Protein AF-A0A381NLK8-F1 (afdb_monomer)

pLDDT: mean 76.05, std 13.34, range [49.16, 90.38]

Radius of gyration: 13.68 Å; Cα contacts (8 Å, |Δi|>4): 8; chains: 1; bounding box: 30×16×31 Å

Secondary structure (DSSP, 8-state):
--TT---HHHHHHHHHHHHT-HHHHHHHHTT--S-SS----

Mean predicted aligned error: 9.49 Å

Solvent-accessible surface area (backbone atoms only — not comparable to full-atom values): 2709 Å² total; 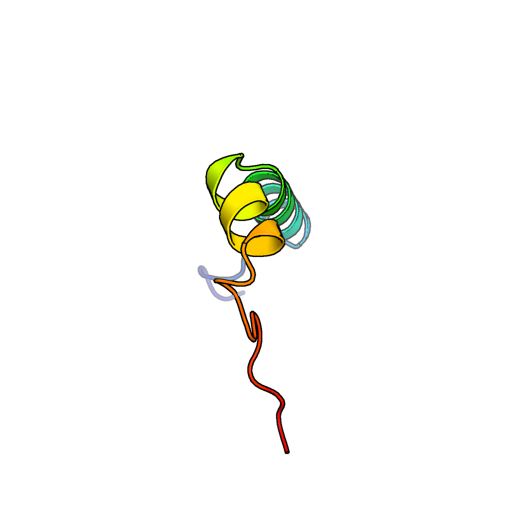per-residue (Å²): 132,66,98,80,70,73,50,68,68,58,52,50,53,53,49,54,52,51,66,66,32,69,66,52,45,46,35,53,74,70,52,72,57,78,66,94,61,84,82,83,127

Nearest PDB structures (foldseek):
  6en2-assembly1_B  TM=5.093E-01  e=9.146E+00  Enterococcus faecalis

Organism: NCBI:txid408172

Sequence (41 aa):
MDDNEITYSHLKARLNKFCNDPVVLKMLIEGTILEPFPVKH

Structure (mmCIF, N/CA/C/O backbone):
data_AF-A0A381NLK8-F1
#
_entry.id   AF-A0A381NLK8-F1
#
loop_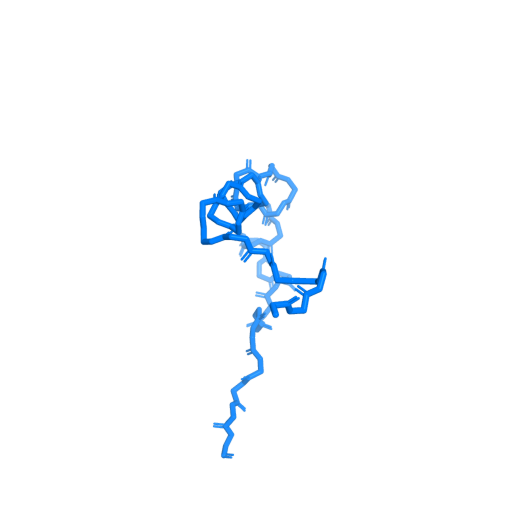
_atom_site.group_PDB
_atom_site.id
_atom_site.type_symbol
_atom_site.label_atom_id
_atom_site.label_alt_id
_atom_site.label_comp_id
_atom_site.label_asym_id
_atom_site.label_entity_id
_atom_site.label_seq_id
_atom_site.pdbx_PDB_ins_code
_atom_site.Cartn_x
_atom_site.Cartn_y
_atom_site.Cartn_z
_atom_site.occupancy
_atom_site.B_iso_or_equiv
_atom_site.auth_seq_id
_atom_site.auth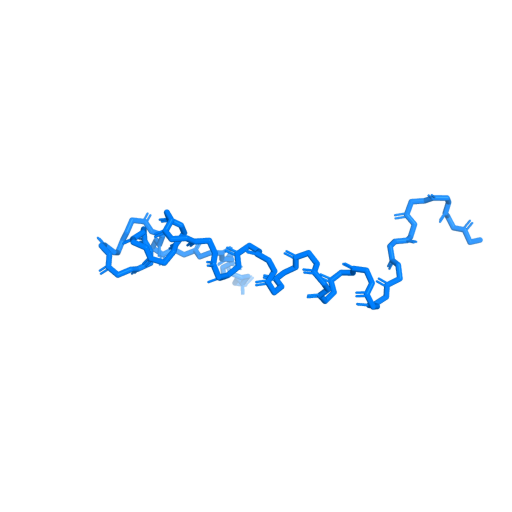_comp_id
_atom_site.auth_asym_id
_atom_site.auth_atom_id
_atom_site.pdbx_PDB_model_num
ATOM 1 N N . MET A 1 1 ? 20.990 -9.109 -16.861 1.00 51.09 1 MET A N 1
ATOM 2 C CA . MET A 1 1 ? 19.774 -8.447 -16.360 1.00 51.09 1 MET A CA 1
ATOM 3 C C . MET A 1 1 ? 18.899 -9.593 -15.915 1.00 51.09 1 MET A C 1
ATOM 5 O O . MET A 1 1 ? 18.561 -10.403 -16.766 1.00 51.09 1 MET A O 1
ATOM 9 N N . ASP A 1 2 ? 18.729 -9.775 -14.608 1.00 56.22 2 ASP A N 1
ATOM 10 C CA . ASP A 1 2 ? 17.912 -10.868 -14.075 1.00 56.22 2 ASP A CA 1
ATOM 11 C C . ASP A 1 2 ? 16.482 -10.702 -14.597 1.00 56.22 2 ASP A C 1
ATOM 13 O O . ASP A 1 2 ? 15.905 -9.624 -14.469 1.00 56.22 2 ASP A O 1
ATOM 17 N N . ASP A 1 3 ? 15.884 -11.759 -15.147 1.00 59.00 3 ASP A N 1
ATOM 18 C CA . ASP A 1 3 ? 14.509 -11.743 -15.684 1.00 59.00 3 ASP A CA 1
ATOM 19 C C . ASP A 1 3 ? 13.436 -11.408 -14.618 1.00 59.00 3 ASP A C 1
ATOM 21 O O . ASP A 1 3 ? 12.252 -11.270 -14.923 1.00 59.00 3 ASP A O 1
ATOM 25 N N . ASN A 1 4 ? 13.853 -11.235 -13.360 1.00 62.03 4 ASN A N 1
ATOM 26 C CA . ASN A 1 4 ? 13.033 -10.849 -12.215 1.00 62.03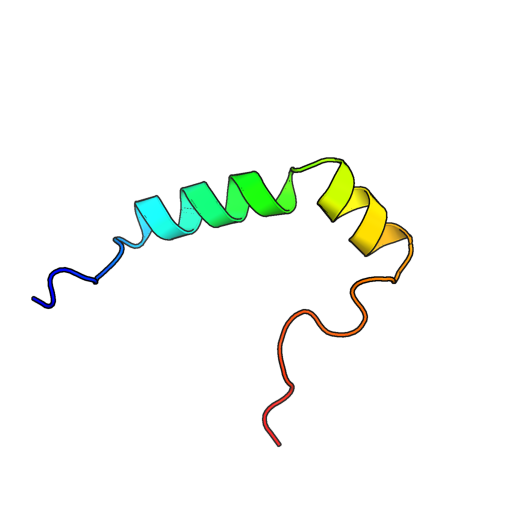 4 ASN A CA 1
ATOM 27 C C . ASN A 1 4 ? 13.152 -9.362 -11.823 1.00 62.03 4 ASN A C 1
ATOM 29 O O . ASN A 1 4 ? 12.535 -8.944 -10.838 1.00 62.03 4 ASN A O 1
ATOM 33 N N . GLU A 1 5 ? 13.926 -8.544 -12.544 1.00 73.38 5 GLU A N 1
ATOM 34 C CA . GLU A 1 5 ? 14.046 -7.115 -12.239 1.00 73.38 5 GLU A CA 1
ATOM 35 C C . GLU A 1 5 ? 12.798 -6.338 -12.682 1.00 73.38 5 GLU A C 1
ATOM 37 O O . GLU A 1 5 ? 12.551 -6.070 -13.859 1.00 73.38 5 GLU A O 1
ATOM 42 N N . ILE A 1 6 ? 11.989 -5.936 -11.702 1.00 80.06 6 ILE A N 1
ATOM 43 C CA . ILE A 1 6 ? 10.875 -5.020 -11.921 1.00 80.06 6 ILE A CA 1
ATOM 44 C C . ILE A 1 6 ? 11.409 -3.609 -12.187 1.00 80.06 6 ILE A C 1
ATOM 46 O O . ILE A 1 6 ? 12.171 -3.051 -11.397 1.00 80.06 6 ILE A O 1
ATOM 50 N N . THR A 1 7 ? 10.978 -2.986 -13.284 1.00 86.81 7 THR A N 1
ATOM 51 C CA . THR A 1 7 ? 11.350 -1.593 -13.552 1.00 86.81 7 THR A CA 1
ATOM 52 C C . THR A 1 7 ? 10.772 -0.666 -12.482 1.00 86.81 7 THR A C 1
ATOM 54 O O . THR A 1 7 ? 9.678 -0.890 -11.954 1.00 86.81 7 THR A O 1
ATOM 57 N N . TYR A 1 8 ? 11.478 0.430 -12.188 1.00 86.69 8 TYR A N 1
ATOM 58 C CA . TYR A 1 8 ? 11.029 1.423 -11.204 1.00 86.69 8 TYR A CA 1
ATOM 59 C C . TYR A 1 8 ? 9.597 1.919 -11.471 1.00 86.69 8 TYR A C 1
ATOM 61 O O . TYR A 1 8 ? 8.804 2.078 -10.544 1.00 86.69 8 TYR A O 1
ATOM 69 N N . SER A 1 9 ? 9.231 2.120 -12.741 1.00 85.12 9 SER A N 1
ATOM 70 C CA . SER A 1 9 ? 7.882 2.546 -13.129 1.00 85.12 9 SER A CA 1
ATOM 71 C C . SER A 1 9 ? 6.816 1.504 -12.782 1.00 85.12 9 SER A C 1
ATOM 73 O O . SER A 1 9 ? 5.758 1.865 -12.261 1.00 85.12 9 SER A O 1
ATOM 75 N N . HIS A 1 10 ? 7.103 0.218 -12.998 1.00 87.25 10 HIS A N 1
ATOM 76 C CA . HIS A 1 10 ? 6.208 -0.873 -12.623 1.00 87.25 10 HIS A CA 1
ATOM 77 C C . HIS A 1 10 ? 6.066 -0.999 -11.102 1.00 87.25 10 HIS A C 1
ATOM 79 O O . HIS A 1 10 ? 4.953 -1.165 -10.597 1.00 87.25 10 HIS A O 1
ATOM 85 N N . LEU A 1 11 ? 7.173 -0.872 -10.363 1.00 88.19 11 LEU A N 1
ATOM 86 C CA . LEU A 1 11 ? 7.159 -0.870 -8.901 1.00 88.19 11 LEU A CA 1
ATOM 87 C C . LEU A 1 11 ? 6.306 0.287 -8.365 1.00 88.19 11 LEU A C 1
ATOM 89 O O . LEU A 1 11 ? 5.414 0.071 -7.543 1.00 88.19 11 LEU A O 1
ATOM 93 N N . LYS A 1 12 ? 6.515 1.500 -8.894 1.00 89.31 12 LYS A N 1
ATOM 94 C CA . LYS A 1 12 ? 5.750 2.699 -8.529 1.00 89.31 12 LYS A CA 1
ATOM 95 C C . LYS A 1 12 ? 4.253 2.523 -8.788 1.00 89.31 12 LYS A C 1
ATOM 97 O O . LYS A 1 12 ? 3.446 2.874 -7.932 1.00 89.31 12 LYS A O 1
ATOM 102 N N . ALA A 1 13 ? 3.874 1.959 -9.936 1.00 89.56 13 ALA A N 1
ATOM 103 C CA . ALA A 1 13 ? 2.472 1.715 -10.268 1.00 89.56 13 ALA A CA 1
ATOM 104 C C . ALA A 1 13 ? 1.808 0.728 -9.293 1.00 89.56 13 ALA A C 1
ATOM 106 O O . ALA A 1 13 ? 0.698 0.976 -8.819 1.00 89.56 13 ALA A O 1
ATOM 107 N N . ARG A 1 14 ? 2.499 -0.368 -8.951 1.00 88.81 14 ARG A N 1
ATOM 108 C CA . ARG A 1 14 ? 1.990 -1.373 -8.006 1.00 88.81 14 ARG A CA 1
ATOM 109 C C . ARG A 1 14 ? 1.838 -0.810 -6.594 1.00 88.81 14 ARG A C 1
ATOM 111 O O . ARG A 1 14 ? 0.797 -1.031 -5.983 1.00 88.81 14 ARG A O 1
ATOM 118 N N . LEU A 1 15 ? 2.828 -0.058 -6.111 1.00 87.88 15 LEU A N 1
ATOM 119 C CA . LEU A 1 15 ? 2.769 0.588 -4.796 1.00 87.88 15 LEU A CA 1
ATOM 120 C C . LEU A 1 15 ? 1.650 1.629 -4.732 1.00 87.88 15 LEU A C 1
ATOM 122 O O . LEU A 1 15 ? 0.864 1.612 -3.791 1.00 87.88 15 LEU A O 1
ATOM 126 N N . ASN A 1 16 ? 1.507 2.470 -5.762 1.00 88.44 16 ASN A N 1
ATOM 127 C CA . ASN A 1 16 ? 0.401 3.424 -5.827 1.00 88.44 16 ASN A CA 1
ATOM 128 C C . ASN A 1 16 ? -0.959 2.723 -5.784 1.00 88.44 16 ASN A C 1
ATOM 130 O O . ASN A 1 16 ? -1.853 3.183 -5.082 1.00 88.44 16 ASN A O 1
ATOM 134 N N . LYS A 1 17 ? -1.133 1.611 -6.508 1.00 88.69 17 LYS A N 1
ATOM 135 C CA . LYS A 1 17 ? -2.389 0.853 -6.467 1.00 88.69 17 LYS A CA 1
ATOM 136 C C . LYS A 1 17 ? -2.651 0.273 -5.075 1.00 88.69 17 LYS A C 1
ATOM 138 O O . LYS A 1 17 ? -3.766 0.384 -4.587 1.00 88.69 17 LYS A O 1
ATOM 143 N N . PHE A 1 18 ? -1.632 -0.312 -4.449 1.00 86.50 18 PHE A N 1
ATOM 144 C CA . PHE A 1 18 ? -1.737 -0.903 -3.116 1.00 86.50 18 PHE A CA 1
ATOM 145 C C . PHE A 1 18 ? -2.106 0.137 -2.049 1.00 86.50 18 PHE A C 1
ATOM 147 O O . PHE A 1 18 ? -3.051 -0.070 -1.300 1.00 86.50 18 PHE A O 1
ATOM 154 N N . CYS A 1 19 ? -1.426 1.286 -2.022 1.00 83.00 19 CYS A N 1
ATOM 155 C CA . CYS A 1 19 ? -1.683 2.331 -1.028 1.00 83.00 19 CYS A CA 1
ATOM 156 C C . CYS A 1 19 ? -3.043 3.030 -1.195 1.00 83.00 19 CYS A C 1
ATOM 158 O O . CYS A 1 19 ? -3.521 3.634 -0.242 1.00 83.00 19 CYS A O 1
ATOM 160 N N . ASN A 1 20 ? -3.653 2.975 -2.384 1.00 84.69 20 ASN A N 1
ATOM 161 C CA . ASN A 1 20 ? -4.985 3.537 -2.639 1.00 84.69 20 ASN A CA 1
ATOM 162 C C . ASN A 1 20 ? -6.110 2.497 -2.529 1.00 84.69 20 ASN A C 1
ATOM 164 O O . ASN A 1 20 ? -7.271 2.828 -2.772 1.00 84.69 20 ASN A O 1
ATOM 168 N N . ASP A 1 21 ? -5.793 1.245 -2.195 1.00 90.38 21 ASP A N 1
ATOM 169 C CA . ASP A 1 21 ? -6.814 0.237 -1.957 1.00 90.38 21 ASP A CA 1
ATOM 170 C C . ASP A 1 21 ? -7.609 0.605 -0.684 1.00 90.38 21 ASP A C 1
ATOM 172 O O . ASP A 1 21 ? -7.004 0.832 0.370 1.00 90.38 21 ASP A O 1
ATOM 176 N N . PRO A 1 22 ? -8.953 0.680 -0.740 1.00 87.94 22 PRO A N 1
ATOM 177 C CA . PRO A 1 22 ? -9.775 1.068 0.405 1.00 87.94 22 PRO A CA 1
ATOM 178 C C . PRO A 1 22 ? -9.580 0.176 1.634 1.00 87.94 22 PRO A C 1
ATOM 180 O O . PRO A 1 22 ? -9.701 0.653 2.762 1.00 87.94 22 PRO A O 1
ATOM 183 N N . VAL A 1 23 ? -9.269 -1.109 1.432 1.00 86.62 23 VAL A N 1
ATOM 184 C CA . VAL A 1 23 ? -8.997 -2.057 2.516 1.00 86.62 23 VAL A CA 1
ATOM 185 C C . VAL A 1 23 ? -7.655 -1.736 3.160 1.00 86.62 23 VAL A C 1
ATOM 187 O O . VAL A 1 23 ? -7.574 -1.669 4.381 1.00 86.62 23 VAL A O 1
ATOM 190 N N . VAL A 1 24 ? -6.621 -1.467 2.359 1.00 84.12 24 VAL A N 1
ATOM 191 C CA . VAL A 1 24 ? -5.295 -1.081 2.867 1.00 84.12 24 VAL A CA 1
ATOM 192 C C . VAL A 1 24 ? -5.374 0.238 3.633 1.00 84.12 24 VAL A C 1
ATOM 194 O O . VAL A 1 24 ? -4.857 0.330 4.744 1.00 84.12 24 VAL A O 1
ATOM 197 N N . LEU A 1 25 ? -6.080 1.235 3.096 1.00 84.44 25 LEU A N 1
ATOM 198 C CA . LEU A 1 25 ? -6.322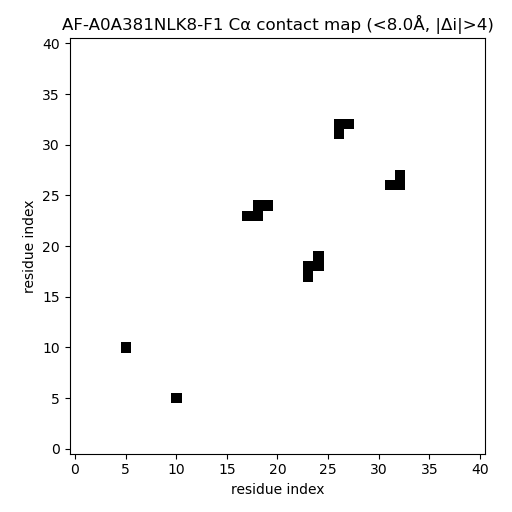 2.509 3.779 1.00 84.44 25 LEU A CA 1
ATOM 199 C C . LEU A 1 25 ? -7.057 2.311 5.107 1.00 84.44 25 LEU A C 1
ATOM 201 O O . LEU A 1 25 ? -6.660 2.884 6.120 1.00 84.44 25 LEU A O 1
ATOM 205 N N . LYS A 1 26 ? -8.088 1.461 5.124 1.00 85.69 26 LYS A N 1
ATOM 206 C CA . LYS A 1 26 ? -8.809 1.106 6.347 1.00 85.69 26 LYS A CA 1
ATOM 207 C C . LYS A 1 26 ? -7.885 0.440 7.372 1.00 85.69 26 LYS A C 1
ATOM 209 O O . LYS A 1 26 ? -7.864 0.870 8.517 1.00 85.69 26 LYS A O 1
ATOM 214 N N . MET A 1 27 ? -7.066 -0.528 6.960 1.00 83.50 27 MET A N 1
ATO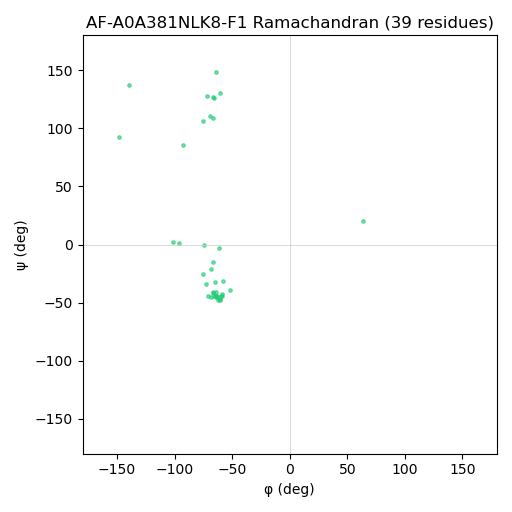M 215 C CA . MET A 1 27 ? -6.118 -1.222 7.843 1.00 83.50 27 MET A CA 1
ATOM 216 C C . MET A 1 27 ? -5.014 -0.301 8.390 1.00 83.50 27 MET A C 1
ATOM 218 O O . MET A 1 27 ? -4.556 -0.506 9.516 1.00 83.50 27 MET A O 1
ATOM 222 N N . LEU A 1 28 ? -4.595 0.713 7.620 1.00 78.25 28 LEU A N 1
ATOM 223 C CA . LEU A 1 28 ? -3.675 1.762 8.076 1.00 78.25 28 LEU A CA 1
ATOM 224 C C . LEU A 1 28 ? -4.331 2.664 9.132 1.00 78.25 28 LEU A C 1
ATOM 226 O O . LEU A 1 28 ? -3.718 2.941 10.159 1.00 78.25 28 LEU A O 1
ATOM 230 N N . ILE A 1 29 ? -5.576 3.096 8.903 1.00 80.75 29 ILE A N 1
ATOM 231 C CA . ILE A 1 29 ? -6.330 3.949 9.840 1.00 80.75 29 ILE A CA 1
ATOM 232 C C . ILE A 1 29 ? -6.658 3.196 11.136 1.00 80.75 29 ILE A C 1
ATOM 234 O O . ILE A 1 29 ? -6.547 3.757 12.222 1.00 80.75 29 ILE A O 1
ATOM 238 N N . GLU A 1 30 ? -7.031 1.921 11.029 1.00 85.94 30 GLU A N 1
ATOM 239 C CA . GLU A 1 30 ? -7.349 1.051 12.167 1.00 85.94 30 GLU A CA 1
ATOM 240 C C . GLU A 1 30 ? -6.097 0.594 12.936 1.00 85.94 30 GLU A C 1
ATOM 242 O 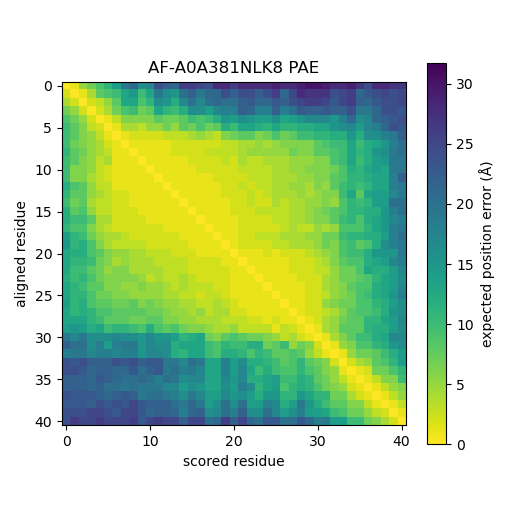O . GLU A 1 30 ? -6.214 -0.145 13.912 1.00 85.94 30 GLU A O 1
AT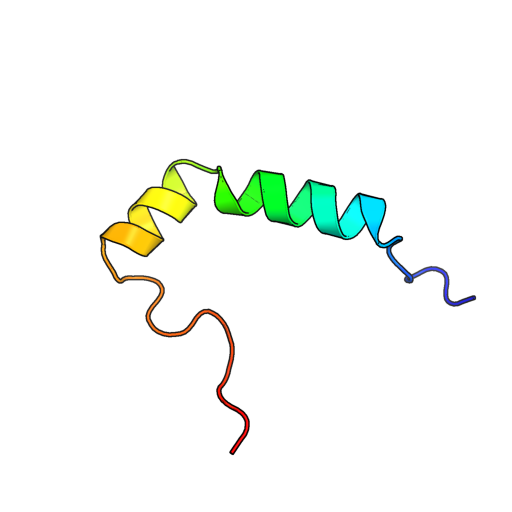OM 247 N N . GLY A 1 31 ? -4.893 1.003 12.511 1.00 72.88 31 GLY A N 1
ATOM 248 C CA . GLY A 1 31 ? -3.637 0.635 13.167 1.00 72.88 31 GLY A CA 1
ATOM 249 C C . GLY A 1 31 ? -3.345 -0.867 13.121 1.00 72.88 31 GLY A C 1
ATOM 250 O O . GLY A 1 31 ? -2.575 -1.368 13.931 1.00 72.88 31 GLY A O 1
ATOM 251 N N . THR A 1 32 ? -3.965 -1.605 12.192 1.00 71.94 32 THR A N 1
ATOM 252 C CA . THR A 1 32 ? -3.753 -3.055 12.032 1.00 71.94 32 THR A CA 1
ATOM 253 C C . THR A 1 32 ? -2.406 -3.346 11.365 1.00 71.94 32 THR A C 1
ATOM 255 O O . THR A 1 32 ? -1.806 -4.396 11.587 1.00 71.94 32 THR A O 1
ATOM 258 N N . ILE A 1 33 ? -1.893 -2.394 10.580 1.00 67.00 33 ILE A N 1
ATOM 259 C CA . ILE A 1 33 ? -0.519 -2.402 10.070 1.00 67.00 33 ILE A CA 1
ATOM 260 C C . ILE A 1 33 ? 0.339 -1.603 11.058 1.00 67.00 33 ILE A C 1
ATOM 262 O O . ILE A 1 33 ? 0.515 -0.398 10.903 1.00 67.00 33 ILE A O 1
ATOM 266 N N . LEU A 1 34 ? 0.824 -2.275 12.105 1.00 59.28 34 LEU A N 1
ATOM 267 C CA . LEU A 1 34 ? 1.626 -1.644 13.163 1.00 59.28 34 LEU A CA 1
ATOM 268 C C . LEU A 1 34 ? 3.049 -1.301 12.692 1.00 59.28 34 LEU A C 1
ATOM 270 O O . LEU A 1 34 ? 3.581 -0.268 13.080 1.00 59.28 34 LEU A O 1
ATOM 274 N N . GLU A 1 35 ? 3.639 -2.121 11.814 1.00 62.31 35 GLU A N 1
ATOM 275 C CA . GLU A 1 35 ? 4.987 -1.917 11.268 1.00 62.31 35 GLU A CA 1
ATOM 276 C C . GLU A 1 35 ? 5.065 -2.471 9.831 1.00 62.31 35 GLU A C 1
ATOM 278 O O . GLU A 1 35 ? 5.321 -3.660 9.635 1.00 62.31 35 GLU A O 1
ATOM 283 N N . PRO A 1 36 ? 4.818 -1.655 8.788 1.00 56.81 36 PRO A N 1
ATOM 284 C CA . PRO A 1 36 ? 4.824 -2.137 7.402 1.00 56.81 36 PRO A CA 1
ATOM 285 C C . PRO A 1 36 ? 6.213 -2.576 6.916 1.00 56.81 36 PRO A C 1
ATOM 287 O O . PRO A 1 36 ? 6.321 -3.251 5.893 1.00 56.81 36 PRO A O 1
ATOM 290 N N . PHE A 1 37 ? 7.272 -2.206 7.638 1.00 58.31 37 PHE A N 1
ATOM 291 C CA . PHE A 1 37 ? 8.646 -2.568 7.324 1.00 58.31 37 PHE A CA 1
ATOM 292 C C . PHE A 1 37 ? 9.403 -2.906 8.613 1.00 58.31 37 PHE A C 1
ATOM 294 O O . PHE A 1 37 ? 9.265 -2.172 9.591 1.00 58.31 37 PHE A O 1
ATOM 301 N N . PRO A 1 38 ? 10.224 -3.972 8.626 1.00 56.53 38 PRO A N 1
ATOM 302 C CA . PRO A 1 38 ? 11.037 -4.303 9.786 1.00 56.53 38 PRO A CA 1
ATOM 303 C C . PRO A 1 38 ? 12.080 -3.207 10.023 1.00 56.53 38 PRO A C 1
ATOM 305 O O . PRO A 1 38 ? 12.859 -2.875 9.122 1.00 56.53 38 PRO A O 1
ATOM 308 N N . VAL A 1 39 ? 12.120 -2.665 11.241 1.00 58.78 39 VAL A N 1
ATOM 309 C CA . VAL A 1 39 ? 13.209 -1.793 11.685 1.00 58.78 39 VAL A CA 1
ATOM 310 C C . VAL A 1 39 ? 14.472 -2.652 11.757 1.00 58.78 39 VAL A C 1
ATOM 312 O O . VAL A 1 39 ? 14.588 -3.539 12.600 1.00 58.78 39 VA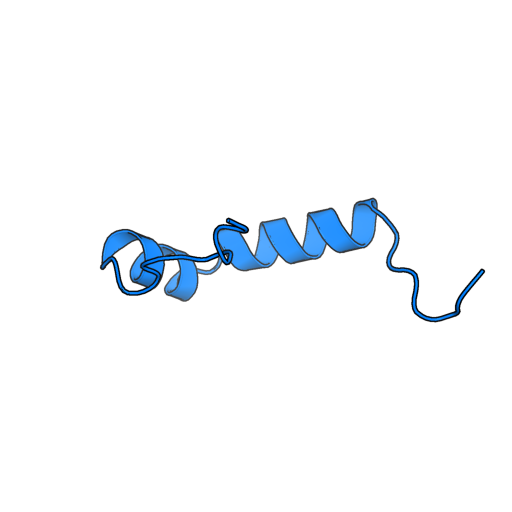L A O 1
ATOM 315 N N . LYS A 1 40 ? 15.415 -2.443 10.834 1.00 54.88 40 LYS A N 1
ATOM 316 C CA . LYS A 1 40 ? 16.758 -3.014 10.975 1.00 54.88 40 LYS A CA 1
ATOM 317 C C . LYS A 1 40 ? 17.448 -2.298 12.138 1.00 54.88 40 LYS A C 1
ATOM 319 O O . LYS A 1 40 ? 17.743 -1.111 12.012 1.00 54.88 40 LYS A O 1
ATOM 324 N N . HIS A 1 41 ? 17.658 -3.015 13.239 1.00 49.16 41 HIS A N 1
ATOM 325 C CA . HIS A 1 41 ? 18.630 -2.656 14.272 1.00 49.16 41 HIS A CA 1
ATOM 326 C C . HIS A 1 41 ? 20.055 -2.935 13.791 1.00 49.16 41 HIS A C 1
ATOM 328 O O . HIS A 1 41 ? 20.244 -3.951 13.079 1.00 49.16 41 HIS A O 1
#

Foldseek 3Di:
DPPPDDDPVRVVVVVVVQCPPPVNVVCVVVCVCVDVDDDDD